Protein AF-A0A2T2RH77-F1 (afdb_monomer_lite)

Structure (mmCIF, N/CA/C/O backbone):
data_AF-A0A2T2RH77-F1
#
_entry.id   AF-A0A2T2RH77-F1
#
loop_
_atom_site.group_PDB
_atom_site.id
_atom_site.type_symbol
_atom_site.label_atom_id
_atom_site.label_alt_id
_atom_site.label_comp_id
_atom_site.label_asym_id
_atom_site.label_entity_id
_atom_site.label_seq_id
_atom_site.pdbx_PDB_ins_code
_atom_site.Cartn_x
_atom_site.Cartn_y
_atom_site.Cartn_z
_atom_site.occupancy
_atom_site.B_iso_or_equiv
_atom_site.auth_seq_id
_atom_site.auth_comp_id
_atom_site.auth_asym_id
_atom_site.auth_atom_id
_atom_site.pdbx_PDB_model_num
ATOM 1 N N . MET A 1 1 ? -16.051 -4.600 2.744 1.00 79.25 1 MET A N 1
ATOM 2 C CA . MET A 1 1 ? -14.656 -5.018 3.052 1.00 79.25 1 MET A CA 1
ATOM 3 C C . MET A 1 1 ? -14.296 -6.440 2.616 1.00 79.25 1 MET A C 1
ATOM 5 O O . MET A 1 1 ? -13.524 -6.543 1.681 1.00 79.25 1 MET A O 1
ATOM 9 N N . LEU A 1 2 ? -14.791 -7.537 3.219 1.00 85.06 2 LEU A N 1
ATOM 10 C CA . LEU A 1 2 ? -14.295 -8.888 2.857 1.00 85.06 2 LEU A CA 1
ATOM 11 C C . LEU A 1 2 ? -14.537 -9.254 1.380 1.00 85.06 2 LEU A C 1
ATOM 13 O O . LEU A 1 2 ? -13.613 -9.695 0.705 1.00 85.06 2 LEU A O 1
ATOM 17 N N . GLN A 1 3 ? -15.755 -9.040 0.875 1.00 90.50 3 GLN A N 1
ATOM 18 C CA . GLN A 1 3 ? -16.094 -9.303 -0.530 1.00 90.50 3 GLN A CA 1
ATOM 19 C C . GLN A 1 3 ? -15.260 -8.446 -1.490 1.00 90.50 3 GLN A C 1
ATOM 21 O O . GLN A 1 3 ? -14.728 -8.963 -2.465 1.00 90.50 3 GLN A O 1
ATOM 26 N N . GLU A 1 4 ? -15.089 -7.158 -1.180 1.00 92.44 4 GLU A N 1
ATOM 27 C CA . GLU A 1 4 ? -14.221 -6.261 -1.950 1.00 92.44 4 GLU A CA 1
ATOM 28 C C . GLU A 1 4 ? -12.760 -6.724 -1.934 1.00 92.44 4 GLU A C 1
ATOM 30 O O . GLU A 1 4 ? -12.128 -6.714 -2.983 1.00 92.44 4 GLU A O 1
ATOM 35 N N . ASN A 1 5 ? -12.233 -7.164 -0.782 1.00 93.69 5 ASN A N 1
ATOM 36 C CA . ASN A 1 5 ? -10.858 -7.662 -0.675 1.00 93.69 5 ASN A CA 1
ATOM 37 C C . ASN A 1 5 ? -10.683 -8.908 -1.544 1.00 93.69 5 ASN A C 1
ATOM 39 O O . ASN A 1 5 ? -9.705 -9.013 -2.273 1.00 93.69 5 ASN A O 1
ATOM 43 N N . LEU A 1 6 ? -11.632 -9.846 -1.490 1.00 94.62 6 LEU A N 1
ATOM 44 C CA . LEU 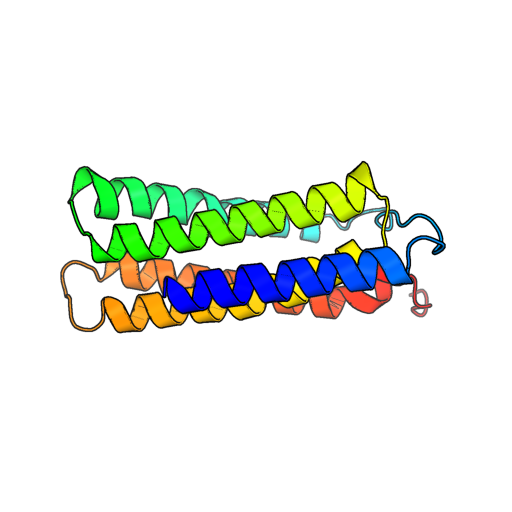A 1 6 ? -11.601 -11.058 -2.309 1.00 94.62 6 LEU A CA 1
ATOM 45 C C . LEU A 1 6 ? -11.663 -10.723 -3.798 1.00 94.62 6 LEU A C 1
ATOM 47 O O . LEU A 1 6 ? -10.855 -11.235 -4.569 1.00 94.62 6 LEU A O 1
ATOM 51 N N . LEU A 1 7 ? -12.576 -9.834 -4.193 1.00 96.31 7 LEU A N 1
ATOM 52 C CA . LEU A 1 7 ? -12.684 -9.376 -5.573 1.00 96.31 7 LEU A CA 1
ATOM 53 C C . LEU A 1 7 ? -11.378 -8.719 -6.034 1.00 96.31 7 LEU A C 1
ATOM 55 O O . LEU A 1 7 ? -10.855 -9.070 -7.088 1.00 96.31 7 LEU A O 1
ATOM 59 N N . PHE A 1 8 ? -10.815 -7.821 -5.224 1.00 97.00 8 PHE A N 1
ATOM 60 C CA . PHE A 1 8 ? -9.539 -7.178 -5.510 1.00 97.00 8 PHE A CA 1
ATOM 61 C C . PHE A 1 8 ? -8.403 -8.197 -5.648 1.00 97.00 8 PHE A C 1
ATOM 63 O O . PHE A 1 8 ? -7.630 -8.119 -6.599 1.00 97.00 8 PHE A O 1
ATOM 70 N N . ILE A 1 9 ? -8.305 -9.172 -4.743 1.00 95.19 9 ILE A N 1
ATOM 71 C CA . ILE A 1 9 ? -7.282 -10.224 -4.795 1.00 95.19 9 ILE A CA 1
ATOM 72 C C . ILE A 1 9 ? -7.425 -11.043 -6.078 1.00 95.19 9 ILE A C 1
ATOM 74 O O . ILE A 1 9 ? -6.431 -11.264 -6.764 1.00 95.19 9 ILE A O 1
ATOM 78 N N . ILE A 1 10 ? -8.640 -11.454 -6.442 1.00 96.75 10 ILE A N 1
ATOM 79 C CA . ILE A 1 10 ? -8.887 -12.227 -7.666 1.00 96.75 10 ILE A CA 1
ATOM 80 C C . ILE A 1 10 ? -8.477 -11.416 -8.898 1.00 96.75 10 ILE A C 1
ATOM 82 O O . ILE A 1 10 ? -7.728 -11.914 -9.737 1.00 96.75 10 ILE A O 1
ATOM 86 N N . LEU A 1 11 ? -8.922 -10.161 -8.990 1.00 97.25 11 LEU A N 1
ATOM 87 C CA . LEU A 1 11 ? -8.650 -9.297 -10.138 1.00 97.25 11 LEU A CA 1
ATOM 88 C C . LEU A 1 11 ? -7.166 -8.938 -10.253 1.00 97.25 11 LEU A C 1
ATOM 90 O O . LEU A 1 11 ? -6.596 -9.058 -11.334 1.00 97.25 11 LEU A O 1
ATOM 94 N N . SER A 1 12 ? -6.523 -8.542 -9.153 1.00 96.38 12 SER A N 1
ATOM 95 C CA . SER A 1 12 ? -5.090 -8.222 -9.137 1.00 96.38 12 SER A CA 1
ATOM 96 C C . SER A 1 12 ? -4.232 -9.447 -9.452 1.00 96.38 12 SER A C 1
ATOM 98 O O . SER A 1 12 ? -3.307 -9.348 -10.254 1.00 96.38 12 SER A O 1
ATOM 100 N N . THR A 1 13 ? -4.568 -10.620 -8.907 1.00 95.00 13 THR A N 1
ATOM 101 C CA . THR A 1 13 ? -3.862 -11.872 -9.217 1.00 95.00 13 THR A CA 1
ATOM 102 C C . THR A 1 13 ? -4.014 -12.243 -10.687 1.00 95.00 13 THR A C 1
ATOM 104 O O . THR A 1 13 ? -3.019 -12.539 -11.344 1.00 95.00 13 THR A O 1
ATOM 107 N N . ALA A 1 14 ? -5.234 -12.183 -11.230 1.00 96.38 14 ALA A N 1
ATOM 108 C CA . ALA A 1 14 ? -5.484 -12.462 -12.640 1.00 96.38 14 ALA A CA 1
ATOM 109 C C . ALA A 1 14 ? -4.730 -11.483 -13.550 1.00 96.38 14 ALA A C 1
ATOM 111 O O . ALA A 1 14 ? -4.073 -11.910 -14.496 1.00 96.38 14 ALA A O 1
ATOM 112 N N . PHE A 1 15 ? -4.759 -10.186 -13.237 1.00 96.69 15 PHE A N 1
ATOM 113 C CA . PHE A 1 15 ? -4.032 -9.166 -13.988 1.00 96.69 15 PHE A CA 1
ATOM 114 C C . PHE A 1 15 ? -2.520 -9.419 -13.980 1.00 96.69 15 PHE A C 1
ATOM 116 O O . PHE A 1 15 ? -1.894 -9.432 -15.041 1.00 96.69 15 PHE A O 1
ATOM 123 N N . LEU A 1 16 ? -1.926 -9.668 -12.808 1.00 95.38 16 LEU A N 1
ATOM 124 C CA . LEU A 1 16 ? -0.492 -9.946 -12.679 1.00 95.38 16 LEU A CA 1
ATOM 125 C C . LEU A 1 16 ? -0.095 -11.246 -13.384 1.00 95.38 16 LEU A C 1
ATOM 127 O O . LEU A 1 16 ? 0.965 -11.315 -14.000 1.00 95.38 16 LEU A O 1
ATOM 131 N N . PHE A 1 17 ? -0.953 -12.265 -13.341 1.00 94.44 17 PHE A N 1
ATOM 132 C CA . PHE A 1 17 ? -0.727 -13.521 -14.048 1.00 94.44 17 PHE A CA 1
ATOM 133 C C . PHE A 1 17 ? -0.762 -13.333 -15.569 1.00 94.44 17 PHE A C 1
ATOM 135 O O . PHE A 1 17 ? 0.153 -13.770 -16.263 1.00 94.44 17 PHE A O 1
ATOM 142 N N . ILE A 1 18 ? -1.782 -12.647 -16.095 1.00 96.12 18 ILE A N 1
ATOM 143 C CA . ILE A 1 18 ? -1.933 -12.391 -17.534 1.00 96.12 18 ILE A CA 1
ATOM 144 C C . ILE A 1 18 ? -0.777 -11.531 -18.054 1.00 96.12 18 ILE A C 1
ATOM 146 O O . ILE A 1 18 ? -0.176 -11.865 -19.073 1.00 96.12 18 ILE A O 1
ATOM 150 N N . THR A 1 19 ? -0.434 -10.449 -17.353 1.00 94.00 19 THR A N 1
ATOM 151 C CA . THR A 1 19 ? 0.680 -9.567 -17.742 1.00 94.00 19 THR A CA 1
ATOM 152 C C . THR A 1 19 ? 2.028 -10.273 -17.634 1.00 94.00 19 THR A C 1
ATOM 154 O O . THR A 1 19 ? 2.835 -10.185 -18.557 1.00 94.00 19 THR A O 1
ATOM 157 N N . GLY A 1 20 ? 2.247 -11.051 -16.571 1.00 92.44 20 GLY A N 1
ATOM 158 C CA . GLY A 1 20 ? 3.441 -11.882 -16.407 1.00 92.44 20 GLY A CA 1
ATOM 159 C C . GLY A 1 20 ? 3.590 -12.926 -17.507 1.00 92.44 20 GLY A C 1
ATOM 160 O O . GLY A 1 20 ? 4.689 -13.127 -18.013 1.00 92.44 20 GLY A O 1
ATOM 161 N N . TRP A 1 21 ? 2.489 -13.543 -17.936 1.00 93.06 21 TRP A N 1
ATOM 162 C CA . TRP A 1 21 ? 2.495 -14.465 -19.068 1.00 93.06 21 TRP A CA 1
ATOM 163 C C . TRP A 1 21 ? 2.788 -13.754 -20.392 1.00 93.06 21 TRP A C 1
ATOM 165 O O . TRP A 1 21 ? 3.600 -14.232 -21.180 1.00 93.06 21 TRP A O 1
ATOM 175 N N . TYR A 1 22 ? 2.147 -12.610 -20.640 1.00 94.69 22 TYR A N 1
ATOM 176 C CA . TYR A 1 22 ? 2.299 -11.861 -21.887 1.00 94.69 22 TYR A CA 1
ATOM 177 C C . TYR A 1 22 ? 3.711 -11.275 -22.055 1.00 94.69 22 TYR A C 1
ATOM 179 O O .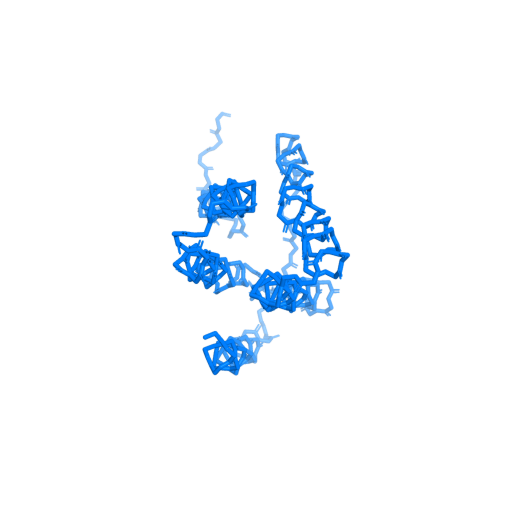 TYR A 1 22 ? 4.233 -11.235 -23.165 1.00 94.69 22 TYR A O 1
ATOM 187 N N . TRP A 1 23 ? 4.361 -10.879 -20.958 1.00 92.19 23 TRP A N 1
ATOM 188 C CA . TRP A 1 23 ? 5.738 -10.370 -20.951 1.00 92.19 23 TRP A CA 1
ATOM 189 C C . TRP A 1 23 ? 6.771 -11.388 -20.464 1.00 92.19 23 TRP A C 1
ATOM 191 O O . TRP A 1 23 ? 7.860 -10.999 -20.048 1.00 92.19 23 TRP A O 1
ATOM 201 N N . ARG A 1 24 ? 6.475 -12.689 -20.534 1.00 89.69 24 ARG A N 1
ATOM 202 C CA . ARG A 1 24 ? 7.413 -13.744 -20.107 1.00 89.69 24 ARG A CA 1
ATOM 203 C C . ARG A 1 24 ? 8.736 -13.740 -20.882 1.00 89.69 24 ARG A C 1
ATOM 205 O O . ARG A 1 24 ? 9.752 -14.159 -20.347 1.00 89.69 24 ARG A O 1
ATOM 212 N N . ASP A 1 25 ? 8.695 -13.263 -22.126 1.00 89.69 25 ASP A N 1
ATOM 213 C CA . ASP A 1 25 ? 9.841 -13.188 -23.039 1.00 89.69 25 ASP A CA 1
ATOM 214 C C . ASP A 1 25 ? 10.496 -11.788 -23.030 1.00 89.69 25 ASP A C 1
ATOM 216 O O . ASP A 1 25 ? 11.387 -11.498 -23.832 1.00 89.69 25 ASP A O 1
ATOM 220 N N . ALA A 1 26 ? 10.047 -10.885 -22.147 1.00 89.31 26 ALA A N 1
ATOM 221 C CA . ALA A 1 26 ? 10.675 -9.582 -21.964 1.00 89.31 26 ALA A CA 1
ATOM 222 C C . ALA A 1 26 ? 12.072 -9.730 -21.345 1.00 89.31 26 ALA A C 1
ATOM 224 O O . ALA A 1 26 ? 12.386 -10.716 -20.678 1.00 89.31 26 ALA A O 1
ATOM 225 N N . LYS A 1 27 ? 12.923 -8.720 -21.555 1.00 87.81 27 LYS A N 1
ATOM 226 C CA . LYS A 1 27 ? 14.250 -8.702 -20.932 1.00 87.81 27 LYS A CA 1
ATOM 227 C C . LYS A 1 27 ? 14.113 -8.738 -19.402 1.00 87.81 27 LYS A C 1
ATOM 229 O O . LYS A 1 27 ? 13.235 -8.041 -18.885 1.00 87.81 27 LYS A O 1
ATOM 234 N N . PRO A 1 28 ? 15.001 -9.468 -18.701 1.00 88.81 28 PRO A N 1
ATOM 235 C CA . PRO A 1 28 ? 15.054 -9.435 -17.251 1.00 88.81 28 PRO A CA 1
ATOM 236 C C . PRO A 1 28 ? 15.159 -8.001 -16.740 1.00 88.81 28 PRO A C 1
ATOM 238 O O . PRO A 1 28 ? 15.966 -7.202 -17.224 1.00 88.81 28 PRO A O 1
ATOM 241 N N . TYR A 1 29 ? 14.305 -7.680 -15.784 1.00 88.12 29 TYR A N 1
ATOM 242 C CA . TYR A 1 29 ? 14.213 -6.387 -15.146 1.00 88.12 29 TYR A CA 1
ATOM 243 C C . TYR A 1 29 ? 15.060 -6.369 -13.879 1.00 88.12 29 TYR A C 1
ATOM 245 O O . TYR A 1 29 ? 14.912 -7.220 -13.001 1.00 88.12 29 TYR A O 1
ATOM 253 N N . SER A 1 30 ? 15.905 -5.352 -13.756 1.00 86.81 30 SER A N 1
ATOM 254 C CA . SER A 1 30 ? 16.638 -5.046 -12.536 1.00 86.81 30 SER A CA 1
ATOM 255 C C . SER A 1 30 ? 16.360 -3.609 -12.117 1.00 86.81 30 SER A C 1
ATOM 257 O O . SER A 1 30 ? 16.078 -2.740 -12.940 1.00 86.81 30 SER A O 1
ATOM 259 N N . LEU A 1 31 ? 16.419 -3.356 -10.809 1.00 84.69 31 LEU A N 1
ATOM 260 C CA . LEU A 1 31 ? 16.243 -2.000 -10.308 1.00 84.69 31 LEU A CA 1
ATOM 261 C C . LEU A 1 31 ? 17.415 -1.120 -10.764 1.00 84.69 31 LEU A C 1
ATOM 263 O O . LEU A 1 31 ? 18.571 -1.520 -10.570 1.00 84.69 31 LEU A O 1
ATOM 267 N N . PRO A 1 32 ? 17.143 0.082 -11.294 1.00 81.56 32 PRO A N 1
ATOM 268 C CA . PRO A 1 32 ? 18.195 1.007 -11.673 1.00 81.56 32 PRO A CA 1
ATOM 269 C C . PRO A 1 32 ? 19.038 1.407 -10.452 1.00 81.56 32 PRO A C 1
ATOM 271 O O . PRO A 1 32 ? 18.522 1.692 -9.368 1.00 81.56 32 PRO A O 1
ATOM 274 N N . GLN A 1 33 ? 20.359 1.389 -10.628 1.00 81.00 33 GLN A N 1
ATOM 275 C CA . GLN A 1 33 ? 21.354 1.730 -9.609 1.00 81.00 33 GLN A CA 1
ATOM 276 C C . GLN A 1 33 ? 22.109 3.002 -10.025 1.00 81.00 33 GLN A C 1
ATOM 278 O O . GLN A 1 33 ? 22.367 3.169 -11.218 1.00 81.00 33 GLN A O 1
ATOM 283 N N . PRO A 1 34 ? 22.529 3.863 -9.077 1.00 80.69 34 PRO A N 1
ATOM 284 C CA . PRO A 1 34 ? 22.357 3.748 -7.628 1.00 80.69 34 PRO A CA 1
ATOM 285 C C . PRO A 1 34 ? 20.989 4.247 -7.143 1.00 80.69 34 PRO A C 1
ATOM 287 O O . PRO A 1 34 ? 20.435 5.214 -7.659 1.00 80.69 34 PRO A O 1
ATOM 290 N N . ILE A 1 35 ? 20.472 3.629 -6.080 1.00 77.56 35 ILE A N 1
ATOM 291 C CA . ILE A 1 35 ? 19.252 4.103 -5.413 1.00 77.56 35 ILE A CA 1
ATOM 292 C C . ILE A 1 35 ? 19.560 5.400 -4.636 1.00 77.56 35 ILE A C 1
ATOM 294 O O . ILE A 1 35 ? 20.445 5.375 -3.767 1.00 77.56 35 ILE A O 1
ATOM 298 N N . PRO A 1 36 ? 18.827 6.508 -4.870 1.00 81.38 36 PRO A N 1
ATOM 299 C CA . PRO A 1 36 ? 19.050 7.769 -4.168 1.00 81.38 36 PRO A CA 1
ATOM 300 C C . PRO A 1 36 ? 18.956 7.636 -2.640 1.00 81.38 36 PRO A C 1
ATOM 302 O O . PRO A 1 36 ? 18.109 6.920 -2.106 1.00 81.38 36 PRO A O 1
ATOM 305 N N . ASN A 1 37 ? 19.793 8.365 -1.895 1.00 84.56 37 ASN A N 1
ATOM 306 C CA . ASN A 1 37 ? 19.804 8.272 -0.427 1.00 84.56 37 ASN A CA 1
ATOM 307 C C . ASN A 1 37 ? 18.488 8.734 0.221 1.00 84.56 37 ASN A C 1
ATOM 309 O O . ASN A 1 37 ? 18.057 8.141 1.210 1.00 84.56 37 ASN A O 1
ATOM 313 N N . TRP A 1 38 ? 17.820 9.739 -0.355 1.00 85.50 38 TRP A N 1
ATOM 314 C CA . TRP A 1 38 ? 16.508 10.186 0.119 1.00 85.50 38 TRP A CA 1
ATOM 315 C C . TRP A 1 38 ? 15.448 9.079 -0.002 1.00 85.50 38 TRP A C 1
ATOM 317 O O . TRP A 1 38 ? 14.588 8.960 0.869 1.00 85.50 38 TRP A O 1
ATOM 327 N N . PHE A 1 39 ? 15.552 8.214 -1.020 1.00 84.44 39 PHE A N 1
ATOM 328 C CA . PHE A 1 39 ? 14.632 7.094 -1.219 1.00 84.44 39 PHE A CA 1
ATOM 329 C C . PHE A 1 39 ? 14.778 6.049 -0.111 1.00 84.44 39 PHE A C 1
ATOM 331 O O . PHE A 1 39 ? 13.784 5.524 0.378 1.00 84.44 39 PHE A O 1
ATOM 338 N N . LYS A 1 40 ? 16.006 5.792 0.358 1.00 84.94 40 LYS A N 1
ATOM 339 C CA . LYS A 1 40 ? 16.246 4.885 1.495 1.00 84.94 40 LYS A CA 1
ATOM 340 C C . LYS A 1 40 ? 15.571 5.392 2.770 1.00 84.94 40 LYS A C 1
ATOM 342 O O . LYS A 1 40 ? 14.931 4.608 3.466 1.00 84.94 40 LYS A O 1
ATOM 347 N N . ALA A 1 41 ? 15.696 6.688 3.062 1.00 89.38 41 ALA A N 1
ATOM 348 C CA . ALA A 1 41 ? 15.047 7.300 4.220 1.00 89.38 41 ALA A CA 1
ATOM 349 C C . ALA A 1 41 ? 13.517 7.210 4.110 1.00 89.38 41 ALA A C 1
ATOM 351 O O . ALA A 1 41 ? 12.862 6.749 5.043 1.00 89.38 41 ALA A O 1
ATOM 352 N N . TRP A 1 42 ? 12.963 7.555 2.944 1.00 92.19 42 TRP A N 1
ATOM 353 C CA . TRP A 1 42 ? 11.531 7.437 2.676 1.00 92.19 42 TRP A CA 1
ATOM 354 C C . TRP A 1 42 ? 11.019 5.999 2.826 1.00 92.19 42 TRP A C 1
ATOM 356 O O . TRP A 1 42 ? 10.012 5.762 3.491 1.00 92.19 42 TRP A O 1
ATOM 366 N N . PHE A 1 43 ? 11.739 5.023 2.274 1.00 89.25 43 PHE A N 1
ATOM 367 C CA . PHE A 1 43 ? 11.385 3.610 2.376 1.00 89.25 43 PHE A CA 1
ATOM 368 C C . PHE A 1 43 ? 11.292 3.153 3.838 1.00 89.25 43 PHE A C 1
ATOM 370 O O . PHE A 1 43 ? 10.337 2.480 4.220 1.00 89.25 43 PHE A O 1
ATOM 377 N N . VAL A 1 44 ? 12.238 3.564 4.688 1.00 93.06 44 VAL A N 1
ATOM 378 C CA . VAL A 1 44 ? 12.183 3.279 6.132 1.00 93.06 44 VAL A CA 1
ATOM 379 C C . VAL A 1 44 ? 10.945 3.915 6.771 1.00 93.06 44 VAL A C 1
ATOM 381 O O . VAL A 1 44 ? 10.248 3.248 7.538 1.00 93.06 44 VAL A O 1
ATOM 384 N N . THR A 1 45 ? 10.621 5.162 6.425 1.00 93.56 45 THR A N 1
ATOM 385 C CA . THR A 1 45 ? 9.412 5.844 6.908 1.00 93.56 45 THR A CA 1
ATOM 386 C C . THR A 1 45 ? 8.139 5.084 6.533 1.00 93.56 45 THR A C 1
ATOM 388 O O . THR A 1 45 ? 7.301 4.846 7.403 1.00 93.56 45 THR A O 1
ATOM 391 N N . VAL A 1 46 ? 8.005 4.633 5.282 1.00 93.88 46 VAL A N 1
ATOM 392 C CA . VAL A 1 46 ? 6.848 3.845 4.820 1.00 93.88 46 VAL A CA 1
ATOM 393 C C . VAL A 1 46 ? 6.761 2.504 5.544 1.00 93.88 46 VAL A C 1
ATOM 395 O O . VAL A 1 46 ? 5.673 2.087 5.927 1.00 93.88 46 VAL A O 1
ATOM 398 N N . GLN A 1 47 ? 7.885 1.844 5.819 1.00 92.94 47 GLN A N 1
ATOM 399 C CA . GLN A 1 47 ? 7.884 0.586 6.572 1.00 92.94 47 GLN A CA 1
ATOM 400 C C . GLN A 1 47 ? 7.429 0.786 8.024 1.00 92.94 47 GLN A C 1
ATOM 402 O O . GLN A 1 47 ? 6.678 -0.027 8.565 1.00 92.94 47 GLN A O 1
ATOM 407 N N . ILE A 1 48 ? 7.840 1.873 8.673 1.00 95.38 48 ILE A N 1
ATOM 408 C CA . ILE A 1 48 ? 7.409 2.163 10.044 1.00 95.38 48 ILE A CA 1
ATOM 409 C C . ILE A 1 48 ? 5.924 2.542 10.057 1.00 95.38 48 ILE A C 1
ATOM 411 O O . ILE A 1 48 ? 5.130 1.923 10.766 1.00 95.38 48 ILE A O 1
ATOM 415 N N . LEU A 1 49 ? 5.527 3.525 9.253 1.00 96.50 49 LEU A N 1
ATOM 416 C CA . LEU A 1 49 ? 4.178 4.088 9.306 1.00 96.50 49 LEU A CA 1
ATOM 417 C C . LEU A 1 49 ? 3.132 3.211 8.615 1.00 96.50 49 LEU A C 1
ATOM 419 O O . LEU A 1 49 ? 2.010 3.121 9.097 1.00 96.50 49 LEU A O 1
ATOM 423 N N . GLY A 1 50 ? 3.500 2.550 7.520 1.00 93.69 50 GLY A N 1
ATOM 424 C CA . GLY A 1 50 ? 2.624 1.706 6.708 1.00 93.69 50 GLY A CA 1
ATOM 425 C C . GLY A 1 50 ? 2.602 0.233 7.119 1.00 93.69 50 GLY A C 1
ATOM 426 O O . GLY A 1 50 ? 1.721 -0.502 6.676 1.00 93.69 50 GLY A O 1
ATOM 427 N N . LYS A 1 51 ? 3.523 -0.239 7.968 1.00 94.94 51 LYS A N 1
ATOM 428 C CA . LYS A 1 51 ? 3.521 -1.636 8.440 1.00 94.94 51 LYS A CA 1
ATOM 429 C C . LYS A 1 51 ? 3.565 -1.745 9.956 1.00 94.94 51 LYS A C 1
ATOM 431 O O . LYS A 1 51 ? 2.668 -2.352 10.535 1.00 94.94 51 LYS A O 1
ATOM 436 N N . LEU A 1 52 ? 4.585 -1.181 10.603 1.00 96.75 52 LEU A N 1
ATOM 437 C CA . LEU A 1 52 ? 4.761 -1.352 12.048 1.00 96.75 52 LEU A CA 1
ATOM 438 C C . LEU A 1 52 ? 3.618 -0.708 12.841 1.00 96.75 52 LEU A C 1
ATOM 440 O O . LEU A 1 52 ? 3.049 -1.347 13.723 1.00 96.75 52 LEU A O 1
ATOM 444 N N . LEU A 1 53 ? 3.245 0.523 12.493 1.00 96.44 53 LEU A N 1
ATOM 445 C CA . LEU A 1 53 ? 2.168 1.245 13.163 1.00 96.44 53 LEU A CA 1
ATOM 446 C C . LEU A 1 53 ? 0.810 0.507 13.051 1.00 96.44 53 LEU A C 1
ATOM 448 O O . LEU A 1 53 ? 0.226 0.234 14.097 1.00 96.44 53 LEU A O 1
ATOM 452 N N . PRO A 1 54 ? 0.347 0.066 11.861 1.00 97.12 54 PRO A N 1
ATOM 453 C CA . PRO A 1 54 ? -0.822 -0.810 11.712 1.00 97.12 54 PRO A CA 1
ATOM 454 C C . PRO A 1 54 ? -0.805 -2.081 12.567 1.00 97.12 54 PRO A C 1
ATOM 456 O O . PRO A 1 54 ? -1.835 -2.454 13.126 1.00 97.12 54 PRO A O 1
ATOM 459 N N . ILE A 1 55 ? 0.350 -2.745 12.695 1.00 98.00 55 ILE A N 1
ATOM 460 C CA . ILE A 1 55 ? 0.492 -3.942 13.539 1.00 98.00 55 ILE A CA 1
ATOM 461 C C . ILE A 1 55 ? 0.276 -3.585 15.011 1.00 98.00 55 ILE A C 1
ATOM 463 O O . ILE A 1 55 ? -0.479 -4.266 15.703 1.00 98.00 55 ILE A O 1
ATOM 467 N N . ILE A 1 56 ? 0.901 -2.506 15.487 1.00 97.62 56 ILE A N 1
ATOM 468 C CA . ILE A 1 56 ? 0.727 -2.032 16.865 1.00 97.62 56 ILE A CA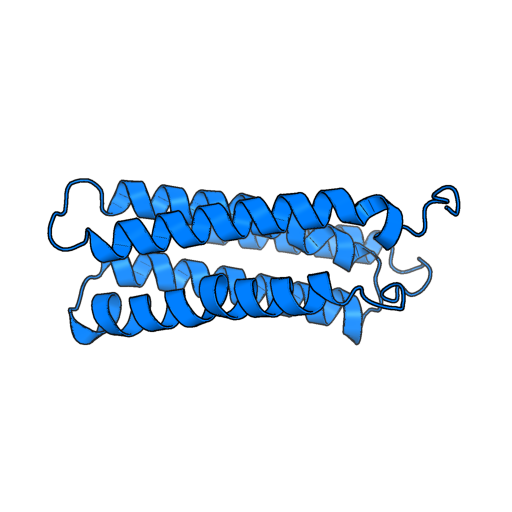 1
ATOM 469 C C . ILE A 1 56 ? -0.746 -1.699 17.120 1.00 97.62 56 ILE A C 1
ATOM 471 O O . ILE A 1 56 ? -1.305 -2.113 18.135 1.00 97.62 56 ILE A O 1
ATOM 475 N N . THR A 1 57 ? -1.403 -1.010 16.184 1.00 96.94 57 THR A N 1
ATOM 476 C CA . THR A 1 57 ? -2.821 -0.659 16.310 1.00 96.94 57 THR A CA 1
ATOM 477 C C . THR A 1 57 ? -3.719 -1.891 16.358 1.00 96.94 57 THR A C 1
ATOM 479 O O . THR A 1 57 ? -4.613 -1.962 17.201 1.00 96.94 57 THR A O 1
ATOM 482 N N . LEU A 1 58 ? -3.458 -2.885 15.504 1.00 97.62 58 LEU A N 1
ATOM 483 C CA . LEU A 1 58 ? -4.178 -4.156 15.497 1.00 97.62 58 LEU A CA 1
ATOM 484 C C . LEU A 1 58 ? -4.077 -4.869 16.851 1.00 97.62 58 LEU A C 1
ATOM 486 O O . LEU A 1 58 ? -5.088 -5.325 17.378 1.00 97.62 58 LEU A O 1
ATOM 490 N N . VAL A 1 59 ? -2.872 -4.959 17.418 1.00 97.75 59 VAL A N 1
ATOM 491 C CA . VAL A 1 59 ? -2.644 -5.674 18.681 1.00 97.75 59 VAL A CA 1
ATOM 492 C C . VAL A 1 59 ? -3.278 -4.934 19.856 1.00 97.75 59 VAL A C 1
ATOM 494 O O . VAL A 1 59 ? -4.006 -5.546 20.633 1.00 97.75 59 VAL A O 1
ATOM 497 N N . LEU A 1 60 ? -3.046 -3.626 19.983 1.00 97.06 60 LEU A N 1
ATOM 498 C CA . LEU A 1 60 ? -3.536 -2.857 21.129 1.00 97.06 60 LEU A CA 1
ATOM 499 C C . LEU A 1 60 ? -5.059 -2.668 21.087 1.00 97.06 60 LEU A C 1
ATOM 501 O O . LEU A 1 60 ? -5.754 -3.033 22.028 1.00 97.06 60 LEU A O 1
ATOM 505 N N . TRP A 1 61 ? -5.610 -2.148 19.989 1.00 97.12 61 TRP A N 1
ATOM 506 C CA . TRP A 1 61 ? -7.048 -1.867 19.917 1.00 97.12 61 TRP A CA 1
ATOM 507 C C . TRP A 1 61 ? -7.860 -3.079 19.467 1.00 97.12 61 TRP A C 1
ATOM 509 O O . TRP A 1 61 ? -8.927 -3.339 20.017 1.00 97.12 61 TRP A O 1
ATOM 519 N N . GLY A 1 62 ? -7.380 -3.820 18.469 1.00 95.56 62 GLY A N 1
ATOM 520 C CA . GLY A 1 62 ? -8.121 -4.950 17.908 1.00 95.56 62 GLY A CA 1
ATOM 521 C C . GLY A 1 62 ? -8.159 -6.165 18.834 1.00 95.56 62 GLY A C 1
ATOM 522 O O . GLY A 1 62 ? -9.221 -6.754 19.008 1.00 95.56 62 GLY A O 1
ATOM 523 N N . ILE A 1 63 ? -7.018 -6.530 19.430 1.00 95.88 63 ILE A N 1
ATOM 524 C CA . ILE A 1 63 ? -6.892 -7.737 20.263 1.00 95.88 63 ILE A CA 1
ATOM 525 C C . ILE A 1 63 ? -7.045 -7.399 21.749 1.00 95.88 63 ILE A C 1
ATOM 527 O O . ILE A 1 63 ? -7.944 -7.922 22.398 1.00 95.88 63 ILE A O 1
ATOM 531 N N . TRP A 1 64 ? -6.195 -6.523 22.295 1.00 96.19 64 TRP A N 1
ATOM 532 C CA . TRP A 1 64 ? -6.150 -6.276 23.742 1.00 96.19 64 TRP A CA 1
ATOM 533 C C . TRP A 1 64 ? -7.404 -5.564 24.261 1.00 96.19 64 TRP A C 1
ATOM 535 O O . TRP A 1 64 ? -7.959 -5.957 25.284 1.00 96.19 64 TRP A O 1
ATOM 545 N N . TRP A 1 65 ? -7.879 -4.542 23.546 1.00 95.44 65 TRP A N 1
ATOM 546 C CA . TRP A 1 65 ? -9.127 -3.837 23.871 1.00 95.44 65 TRP A CA 1
ATOM 547 C C . TRP A 1 65 ? -10.365 -4.394 23.155 1.00 95.44 65 TRP A C 1
ATOM 549 O O . TRP A 1 65 ? -11.458 -3.861 23.316 1.00 95.44 65 TRP A O 1
ATOM 559 N N . ASN A 1 66 ? -10.215 -5.500 22.417 1.00 94.25 66 ASN A N 1
ATOM 560 C CA . ASN A 1 66 ? -11.307 -6.265 21.808 1.00 94.25 66 ASN A CA 1
ATOM 561 C C . ASN A 1 66 ? -12.236 -5.451 20.876 1.00 94.25 66 ASN A C 1
ATOM 563 O O . ASN A 1 66 ? -13.435 -5.724 20.773 1.00 94.25 66 ASN A O 1
ATOM 567 N N . HIS A 1 67 ? -11.702 -4.450 20.164 1.00 95.25 67 HIS A N 1
ATOM 568 C CA . HIS A 1 67 ? -12.466 -3.715 19.155 1.00 95.25 67 HIS A CA 1
ATOM 569 C C . HIS A 1 67 ? -12.487 -4.479 17.824 1.00 95.25 67 HIS A C 1
ATOM 571 O O . HIS A 1 67 ? -11.598 -4.338 16.979 1.00 95.25 67 HIS A O 1
ATOM 577 N N . THR A 1 68 ? -13.552 -5.248 17.601 1.00 93.88 68 THR A N 1
ATOM 578 C CA . THR A 1 68 ? -13.738 -6.104 16.414 1.00 93.88 68 THR A CA 1
ATOM 579 C C . THR A 1 68 ? -13.645 -5.349 15.085 1.00 93.88 68 THR A C 1
ATOM 581 O O . THR A 1 68 ? -13.044 -5.858 14.141 1.00 93.88 68 THR A O 1
ATOM 584 N N . ASN A 1 69 ? -14.157 -4.116 15.007 1.00 94.75 69 ASN A N 1
ATOM 585 C CA . ASN A 1 69 ? -14.034 -3.284 13.804 1.00 94.75 69 ASN A CA 1
ATOM 586 C C . ASN A 1 69 ? -12.571 -2.940 13.499 1.00 94.75 69 ASN A C 1
ATOM 588 O O . ASN A 1 69 ? -12.133 -3.056 12.357 1.00 94.75 69 ASN A O 1
ATOM 592 N N . VAL A 1 70 ? -11.791 -2.570 14.521 1.00 96.44 70 VAL A N 1
ATOM 593 C CA . VAL A 1 70 ? -10.360 -2.263 14.367 1.00 96.44 70 VAL A CA 1
ATOM 594 C C . VAL A 1 70 ? -9.593 -3.512 13.942 1.00 96.44 70 VAL A C 1
ATOM 596 O O . VAL A 1 70 ? -8.765 -3.445 13.031 1.00 96.44 70 VAL A O 1
ATOM 599 N N . LEU A 1 71 ? -9.926 -4.662 14.539 1.00 96.12 71 LEU A N 1
ATOM 600 C CA . LEU A 1 71 ? -9.381 -5.957 14.148 1.00 96.12 71 LEU A CA 1
ATOM 601 C C . LEU A 1 71 ? -9.643 -6.243 12.662 1.00 96.12 71 LEU A C 1
ATOM 603 O O . LEU A 1 71 ? -8.709 -6.530 11.918 1.00 96.12 71 LEU A O 1
ATOM 607 N N . ALA A 1 72 ? -10.892 -6.109 12.211 1.00 95.19 72 ALA A N 1
ATOM 608 C CA . ALA A 1 72 ? -11.287 -6.382 10.832 1.00 95.19 72 ALA A CA 1
ATOM 609 C C . ALA A 1 72 ? -10.592 -5.457 9.818 1.00 95.19 72 ALA A C 1
ATOM 611 O O . ALA A 1 72 ? -10.146 -5.933 8.770 1.00 95.19 72 ALA A O 1
ATOM 612 N N . ILE A 1 73 ? -10.473 -4.162 10.132 1.00 96.38 73 ILE A N 1
ATOM 613 C CA . ILE A 1 73 ? -9.808 -3.164 9.282 1.00 96.38 73 ILE A CA 1
ATOM 614 C C . ILE A 1 73 ? -8.325 -3.511 9.124 1.00 96.38 73 ILE A C 1
ATOM 616 O O . ILE A 1 73 ? -7.857 -3.727 8.005 1.00 96.38 73 ILE A O 1
ATOM 620 N N . PHE A 1 74 ? -7.582 -3.611 10.230 1.00 97.31 74 PHE A N 1
ATOM 621 C CA . PHE A 1 74 ? -6.129 -3.771 10.156 1.00 97.31 74 PHE A CA 1
ATOM 622 C C . PHE A 1 74 ? -5.689 -5.187 9.779 1.00 97.31 74 PHE A C 1
ATOM 624 O O . PHE A 1 74 ? -4.678 -5.331 9.095 1.00 97.31 74 PHE A O 1
ATOM 631 N N . ALA A 1 75 ? -6.443 -6.232 10.132 1.00 96.25 75 ALA A N 1
ATOM 632 C CA . ALA A 1 75 ? -6.144 -7.585 9.662 1.00 96.25 75 ALA A CA 1
ATOM 633 C C . ALA A 1 75 ? -6.294 -7.677 8.138 1.00 96.25 75 ALA A C 1
ATOM 635 O O . ALA A 1 75 ? -5.385 -8.145 7.453 1.00 96.25 75 ALA A O 1
ATOM 636 N N . SER A 1 76 ? -7.400 -7.156 7.595 1.00 95.69 76 SER A N 1
ATOM 637 C CA . SER A 1 76 ? -7.625 -7.098 6.146 1.00 95.69 76 SER A CA 1
ATOM 638 C C . SER A 1 76 ? -6.541 -6.291 5.432 1.00 95.69 76 SER A C 1
ATOM 640 O O . SER A 1 76 ? -6.025 -6.708 4.395 1.00 95.69 76 SER A O 1
ATOM 642 N N . TYR A 1 77 ? -6.170 -5.151 6.011 1.00 96.75 77 TYR A N 1
ATOM 643 C CA . TYR A 1 77 ? -5.097 -4.300 5.517 1.00 96.75 77 TYR A CA 1
ATOM 644 C C . TYR A 1 77 ? -3.751 -5.026 5.453 1.00 96.75 77 TYR A C 1
ATOM 646 O O . TYR A 1 77 ? -3.076 -4.997 4.422 1.00 96.75 77 TYR A O 1
ATOM 654 N N . LEU A 1 78 ? -3.368 -5.730 6.523 1.00 96.75 78 LEU A N 1
ATOM 655 C CA . LEU A 1 78 ? -2.101 -6.459 6.580 1.00 96.75 78 LEU A CA 1
ATOM 656 C C . LEU A 1 78 ? -2.072 -7.658 5.632 1.00 96.75 78 LEU A C 1
ATOM 658 O O . LEU A 1 78 ? -1.016 -7.945 5.073 1.00 96.75 78 LEU A O 1
ATOM 662 N N . VAL A 1 79 ? -3.206 -8.326 5.403 1.00 96.31 79 VAL A N 1
ATOM 663 C CA . VAL A 1 79 ? -3.309 -9.394 4.397 1.00 96.31 79 VAL A CA 1
ATOM 664 C C . VAL A 1 79 ? -3.020 -8.842 3.002 1.00 96.31 79 VAL A C 1
ATOM 666 O O . VAL A 1 79 ? -2.164 -9.375 2.299 1.00 96.31 79 VAL A O 1
ATOM 669 N N . VAL A 1 80 ? -3.666 -7.740 2.613 1.00 96.75 80 VAL A N 1
ATOM 670 C CA . VAL A 1 80 ? -3.449 -7.112 1.299 1.00 96.75 80 VAL A CA 1
ATOM 671 C C . VAL A 1 80 ? -2.022 -6.567 1.168 1.00 96.75 80 VAL A C 1
ATOM 673 O O . VAL A 1 80 ? -1.405 -6.703 0.113 1.00 96.75 80 VAL A O 1
ATOM 676 N N . LEU A 1 81 ? -1.455 -5.993 2.234 1.00 96.62 81 LEU A N 1
ATOM 677 C CA . LEU A 1 81 ? -0.049 -5.576 2.268 1.00 96.62 81 LEU A CA 1
ATOM 678 C C . LEU A 1 81 ? 0.910 -6.763 2.116 1.00 96.62 81 LEU A C 1
ATOM 680 O O . LEU A 1 81 ? 1.870 -6.679 1.354 1.00 96.62 81 LEU A O 1
ATOM 684 N N . GLY A 1 82 ? 0.644 -7.877 2.796 1.00 96.44 82 GLY A N 1
ATOM 685 C CA . GLY A 1 82 ? 1.421 -9.105 2.656 1.00 96.44 82 GLY A CA 1
ATOM 686 C C . GLY A 1 82 ? 1.396 -9.634 1.224 1.00 96.44 82 GLY A C 1
ATOM 687 O O . GLY A 1 82 ? 2.445 -9.975 0.681 1.00 96.44 82 GLY A O 1
ATOM 688 N N . LEU A 1 83 ? 0.225 -9.628 0.584 1.00 96.62 83 LEU A N 1
ATOM 689 C CA . LEU A 1 83 ? 0.076 -10.022 -0.816 1.00 96.62 83 LEU A CA 1
ATOM 690 C C . LEU A 1 83 ? 0.831 -9.091 -1.770 1.00 96.62 83 LEU A C 1
ATOM 692 O O . LEU A 1 83 ? 1.497 -9.598 -2.669 1.00 96.62 83 LEU A O 1
ATOM 696 N N . GLN A 1 84 ? 0.815 -7.771 -1.540 1.00 96.56 84 GLN A N 1
ATOM 697 C CA . GLN A 1 84 ? 1.657 -6.841 -2.304 1.00 96.56 84 GLN A CA 1
ATOM 698 C C . GLN A 1 84 ? 3.135 -7.234 -2.191 1.00 96.56 84 GLN A C 1
ATOM 700 O O . GLN A 1 84 ? 3.796 -7.409 -3.208 1.00 96.56 84 GLN A O 1
ATOM 705 N N . ILE A 1 85 ? 3.643 -7.426 -0.969 1.00 95.12 85 ILE A N 1
ATOM 706 C CA . ILE A 1 85 ? 5.056 -7.766 -0.729 1.00 95.12 85 ILE A CA 1
ATOM 707 C C . ILE A 1 85 ? 5.429 -9.086 -1.418 1.00 95.12 85 ILE A C 1
ATOM 709 O O . ILE A 1 85 ? 6.512 -9.208 -1.992 1.00 95.12 85 ILE A O 1
ATOM 713 N N . VAL A 1 86 ? 4.541 -10.084 -1.381 1.00 96.69 86 VAL A N 1
ATOM 714 C CA . VAL A 1 86 ? 4.748 -11.357 -2.083 1.00 96.69 86 VAL A CA 1
ATOM 715 C C . VAL A 1 86 ? 4.774 -11.142 -3.595 1.00 96.69 86 VAL A C 1
ATOM 717 O O . VAL A 1 86 ? 5.696 -11.626 -4.247 1.00 96.69 86 VAL A O 1
ATOM 720 N N . ALA A 1 87 ? 3.824 -10.390 -4.151 1.00 96.06 87 ALA A N 1
ATOM 721 C CA . ALA A 1 87 ? 3.770 -10.091 -5.579 1.00 96.06 87 ALA A CA 1
ATOM 722 C C . ALA A 1 87 ? 5.020 -9.332 -6.052 1.00 96.06 87 ALA A C 1
ATOM 724 O O . ALA A 1 87 ? 5.612 -9.704 -7.065 1.00 96.06 87 ALA A O 1
ATOM 725 N N . GLU A 1 88 ? 5.476 -8.330 -5.300 1.00 94.69 88 GLU A N 1
ATOM 726 C CA . GLU A 1 88 ? 6.710 -7.587 -5.578 1.00 94.69 88 GLU A CA 1
ATOM 727 C C . GLU A 1 88 ? 7.945 -8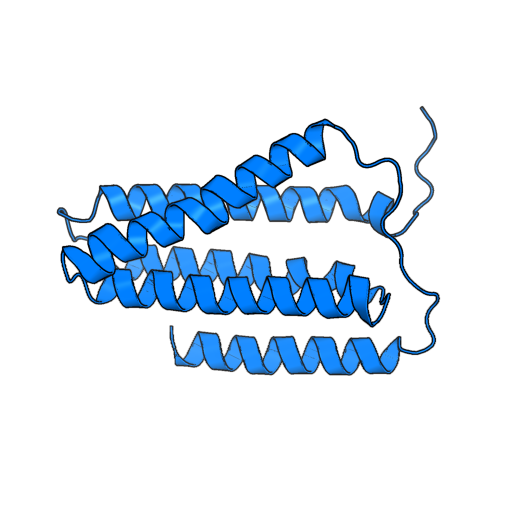.490 -5.500 1.00 94.69 88 GLU A C 1
ATOM 729 O O . GLU A 1 88 ? 8.794 -8.475 -6.387 1.00 94.69 88 GLU A O 1
ATOM 734 N N . SER A 1 89 ? 8.045 -9.317 -4.459 1.00 94.19 89 SER A N 1
ATOM 735 C CA . SER A 1 89 ? 9.178 -10.227 -4.278 1.00 94.19 89 SER A CA 1
ATOM 736 C C . SER A 1 89 ? 9.254 -11.265 -5.398 1.00 94.19 89 SER A C 1
ATOM 738 O O . SER A 1 89 ? 10.328 -11.497 -5.953 1.00 94.19 89 SER A O 1
ATOM 740 N N . LEU A 1 90 ? 8.121 -11.867 -5.770 1.00 93.88 90 LEU A N 1
ATOM 741 C CA . LEU A 1 90 ? 8.061 -12.846 -6.853 1.00 93.88 90 LEU A CA 1
ATOM 742 C C . LEU A 1 90 ? 8.390 -12.200 -8.199 1.00 93.88 90 LEU A C 1
ATOM 744 O O . LEU A 1 90 ? 9.266 -12.692 -8.907 1.00 93.88 90 LEU A O 1
ATOM 748 N N . SER A 1 91 ? 7.730 -11.092 -8.539 1.00 93.25 91 SER A N 1
ATOM 749 C CA . SER A 1 91 ? 7.955 -10.409 -9.816 1.00 93.25 91 SER A CA 1
ATOM 750 C C . SER A 1 91 ? 9.397 -9.926 -9.961 1.00 93.25 91 SER A C 1
ATOM 752 O O . SER A 1 91 ? 9.998 -10.199 -10.991 1.00 93.25 91 SER A O 1
ATOM 754 N N . LEU A 1 92 ? 9.992 -9.310 -8.935 1.00 91.69 92 LEU A N 1
ATOM 755 C CA . LEU A 1 92 ? 11.354 -8.778 -9.023 1.00 91.69 92 LEU A CA 1
ATOM 756 C C . LEU A 1 92 ? 12.439 -9.836 -8.829 1.00 91.69 92 LEU A C 1
ATOM 758 O O . LEU A 1 92 ? 13.359 -9.923 -9.628 1.00 91.69 92 LEU A O 1
ATOM 762 N N . ARG A 1 93 ? 12.382 -10.612 -7.741 1.00 90.31 93 ARG A N 1
ATOM 763 C CA . ARG A 1 93 ? 13.512 -11.463 -7.320 1.00 90.31 93 ARG A CA 1
ATOM 764 C C . ARG A 1 93 ? 13.465 -12.863 -7.904 1.00 90.31 93 ARG A C 1
ATOM 766 O O . ARG A 1 93 ? 14.497 -13.520 -7.971 1.00 90.31 93 ARG A O 1
ATOM 773 N N . ARG A 1 94 ? 12.268 -13.363 -8.225 1.00 89.75 94 ARG A N 1
ATOM 774 C CA . ARG A 1 94 ? 12.097 -14.730 -8.730 1.00 89.75 94 ARG A CA 1
ATOM 775 C C . ARG A 1 94 ? 11.952 -14.770 -10.243 1.00 89.75 94 ARG A C 1
ATOM 777 O O . ARG A 1 94 ? 12.518 -15.665 -10.859 1.00 89.75 94 ARG A O 1
ATOM 784 N N . PHE A 1 95 ? 11.174 -13.849 -10.801 1.00 90.12 95 PHE A N 1
ATOM 785 C CA . PHE A 1 95 ? 10.880 -13.811 -12.230 1.00 90.12 95 PHE A CA 1
ATOM 786 C C . PHE A 1 95 ? 11.626 -12.709 -12.980 1.00 90.12 95 PHE A C 1
ATOM 788 O O . PHE A 1 95 ? 11.564 -12.716 -14.203 1.00 90.12 95 PHE A O 1
ATOM 795 N N . GLU A 1 96 ? 12.291 -11.782 -12.275 1.00 90.69 96 GLU A N 1
ATOM 796 C CA . GLU A 1 96 ? 12.989 -10.632 -12.875 1.00 90.69 96 GLU A CA 1
ATOM 797 C C . GLU A 1 96 ? 12.113 -9.939 -13.933 1.00 90.69 96 GLU A C 1
ATOM 799 O O . GLU A 1 96 ? 12.533 -9.638 -15.043 1.00 90.69 96 GLU A O 1
ATOM 804 N N . SER A 1 97 ? 10.833 -9.752 -13.617 1.00 90.94 97 SER A N 1
ATOM 805 C CA . SER A 1 97 ? 9.815 -9.304 -14.558 1.00 90.94 97 SER A CA 1
ATOM 806 C C . SER A 1 97 ? 9.507 -7.825 -14.374 1.00 90.94 97 SER A C 1
ATOM 808 O O . SER A 1 97 ? 9.279 -7.356 -13.257 1.00 90.94 97 SER A O 1
ATOM 810 N N . VAL A 1 98 ? 9.381 -7.104 -15.492 1.00 89.50 98 VAL A N 1
ATOM 811 C CA . VAL A 1 98 ? 8.946 -5.696 -15.521 1.00 89.50 98 VAL A CA 1
ATOM 812 C C . VAL A 1 98 ? 7.543 -5.491 -14.932 1.00 89.50 98 VAL A C 1
ATOM 814 O O . VAL A 1 98 ? 7.203 -4.386 -14.514 1.00 89.50 98 VAL A O 1
ATOM 817 N N . VAL A 1 99 ? 6.744 -6.562 -14.813 1.00 92.62 99 VAL A N 1
ATOM 818 C CA . VAL A 1 99 ? 5.453 -6.556 -14.099 1.00 92.62 99 VAL A CA 1
ATOM 819 C C . VAL A 1 99 ? 5.592 -6.020 -12.677 1.00 92.62 99 VAL A C 1
ATOM 821 O O . VAL A 1 99 ? 4.642 -5.434 -12.165 1.00 92.62 99 VAL A O 1
ATOM 824 N N . TRP A 1 100 ? 6.770 -6.158 -12.057 1.00 93.88 100 TRP A N 1
ATOM 825 C CA . TRP A 1 100 ? 7.065 -5.577 -10.751 1.00 93.88 100 TRP A CA 1
ATOM 826 C C . TRP A 1 100 ? 6.669 -4.099 -10.661 1.00 93.88 100 TRP A C 1
ATOM 828 O O . TRP A 1 100 ? 6.036 -3.703 -9.686 1.00 93.88 100 TRP A O 1
ATOM 838 N N . VAL A 1 101 ? 6.946 -3.315 -11.712 1.00 92.06 101 VAL A N 1
ATOM 839 C CA . VAL A 1 101 ? 6.610 -1.886 -11.761 1.00 92.06 101 VAL A CA 1
ATOM 840 C C . VAL A 1 101 ? 5.105 -1.681 -11.593 1.00 92.06 101 VAL A C 1
ATOM 842 O O . VAL A 1 101 ? 4.702 -0.721 -10.962 1.00 92.06 101 VAL A O 1
ATOM 845 N N . MET A 1 102 ? 4.260 -2.593 -12.082 1.00 93.19 102 MET A N 1
ATOM 846 C CA . MET A 1 102 ? 2.795 -2.467 -12.045 1.00 93.19 102 MET A CA 1
ATOM 847 C C . MET A 1 102 ? 2.171 -2.780 -10.686 1.00 93.19 102 MET A C 1
ATOM 849 O O . MET A 1 102 ? 1.064 -2.326 -10.399 1.00 93.19 102 MET A O 1
ATOM 853 N N . VAL A 1 103 ? 2.858 -3.553 -9.845 1.00 95.31 103 VAL A N 1
ATOM 854 C CA . VAL A 1 103 ? 2.331 -4.020 -8.558 1.00 95.31 103 VAL A CA 1
ATOM 855 C C . VAL A 1 103 ? 1.883 -2.863 -7.646 1.00 95.31 103 VAL A C 1
ATOM 857 O O . VAL A 1 103 ? 0.716 -2.876 -7.237 1.00 95.31 103 VAL A O 1
ATOM 860 N N . PRO A 1 104 ? 2.707 -1.836 -7.349 1.00 93.88 104 PRO A N 1
ATOM 861 C CA . PRO A 1 104 ? 2.271 -0.718 -6.509 1.00 93.88 104 PRO A CA 1
ATOM 862 C C . PRO A 1 104 ? 1.054 0.019 -7.087 1.00 93.88 104 PRO A C 1
ATOM 864 O O . PRO A 1 104 ? 0.170 0.421 -6.328 1.00 93.88 104 PRO A O 1
ATOM 867 N N . TYR A 1 105 ? 0.930 0.110 -8.416 1.00 94.06 105 TYR A N 1
ATOM 868 C CA . TYR A 1 105 ? -0.194 0.794 -9.066 1.00 94.06 105 TYR A CA 1
ATOM 869 C C . TYR A 1 105 ? -1.533 0.073 -8.936 1.00 94.06 105 TYR A C 1
ATOM 871 O O . TYR A 1 105 ? -2.582 0.699 -9.059 1.00 94.06 105 TYR A O 1
ATOM 879 N N . LEU A 1 106 ? -1.516 -1.226 -8.649 1.00 95.56 106 LEU A N 1
ATOM 880 C CA . LEU A 1 106 ? -2.726 -1.985 -8.348 1.00 95.56 106 LEU A CA 1
ATOM 881 C C . LEU A 1 106 ? -3.046 -1.930 -6.855 1.00 95.56 106 LEU A C 1
ATOM 883 O O . LEU A 1 106 ? -4.181 -1.663 -6.461 1.00 95.56 106 LEU A O 1
ATOM 887 N N . TYR A 1 107 ? -2.046 -2.195 -6.014 1.00 97.19 107 TYR A N 1
ATOM 888 C CA . TYR A 1 107 ? -2.261 -2.418 -4.586 1.00 97.19 107 TYR A CA 1
ATOM 889 C C . TYR A 1 107 ? -2.402 -1.132 -3.779 1.00 97.19 107 TYR A C 1
ATOM 891 O O . TYR A 1 107 ? -3.201 -1.100 -2.843 1.00 97.19 107 TYR A O 1
ATOM 899 N N . ILE A 1 108 ? -1.666 -0.071 -4.111 1.00 96.75 108 ILE A N 1
ATOM 900 C CA . ILE A 1 108 ? -1.680 1.154 -3.306 1.00 96.75 108 ILE A CA 1
ATOM 901 C C . ILE A 1 108 ? -3.015 1.904 -3.425 1.00 96.75 108 ILE A C 1
ATOM 903 O O . ILE A 1 108 ? -3.570 2.236 -2.374 1.00 96.75 108 ILE A O 1
ATOM 907 N N . PRO A 1 109 ? -3.605 2.120 -4.622 1.00 97.00 109 PRO A N 1
ATOM 908 C CA . PRO A 1 109 ? -4.921 2.755 -4.719 1.00 97.00 109 PRO A CA 1
ATOM 909 C C . PRO A 1 109 ? -5.999 1.989 -3.948 1.00 97.00 109 PRO A C 1
ATOM 911 O O . PRO A 1 109 ? -6.780 2.584 -3.203 1.00 97.00 109 PRO A O 1
ATOM 914 N N . TYR A 1 110 ? -5.993 0.657 -4.053 1.00 97.44 110 TYR A N 1
ATOM 915 C CA . TYR A 1 110 ? -6.924 -0.178 -3.302 1.00 97.44 110 TYR A CA 1
ATOM 916 C C . TYR A 1 110 ? -6.693 -0.099 -1.787 1.00 97.44 110 TYR A C 1
ATOM 918 O O . TYR A 1 110 ? -7.645 -0.030 -1.013 1.00 97.44 110 TYR A O 1
ATOM 926 N N . ARG A 1 111 ? -5.437 -0.041 -1.338 1.00 95.81 111 ARG A N 1
ATOM 927 C CA . ARG A 1 111 ? -5.102 0.135 0.080 1.00 95.81 111 ARG A CA 1
ATOM 928 C C . ARG A 1 111 ? -5.585 1.477 0.625 1.00 95.81 111 ARG A C 1
ATOM 930 O O . ARG A 1 111 ? -6.117 1.522 1.731 1.00 95.81 111 ARG A O 1
ATOM 937 N N . ILE A 1 112 ? -5.426 2.558 -0.137 1.00 97.50 112 ILE A N 1
ATOM 938 C CA . ILE A 1 112 ? -5.947 3.882 0.233 1.00 97.50 112 ILE A CA 1
ATOM 939 C C . ILE A 1 112 ? -7.469 3.808 0.400 1.00 97.50 112 ILE A C 1
ATOM 941 O O . ILE A 1 112 ? -7.995 4.257 1.418 1.00 97.50 112 ILE A O 1
ATOM 945 N N . TRP A 1 113 ? -8.166 3.170 -0.546 1.00 97.50 113 TRP A N 1
ATOM 946 C CA . TRP A 1 113 ? -9.604 2.919 -0.444 1.00 97.50 113 TRP A CA 1
ATOM 947 C C . TRP A 1 113 ? -9.973 2.112 0.807 1.00 97.50 113 TRP A C 1
ATOM 949 O O . TRP A 1 113 ? -10.876 2.494 1.546 1.00 97.50 113 TRP A O 1
ATOM 959 N N . GLN A 1 114 ? -9.251 1.030 1.092 1.00 96.50 114 GLN A N 1
ATOM 960 C CA . GLN A 1 114 ? -9.491 0.172 2.251 1.00 96.50 114 GLN A CA 1
ATOM 961 C C . GLN A 1 114 ? -9.340 0.929 3.580 1.00 96.50 114 GLN A C 1
ATOM 963 O O . GLN A 1 114 ? -10.152 0.761 4.489 1.00 96.50 114 GLN A O 1
ATOM 968 N N . LEU A 1 115 ? -8.330 1.796 3.692 1.00 97.56 115 LEU A N 1
ATOM 969 C CA . LEU A 1 115 ? -8.133 2.650 4.865 1.00 97.56 115 LEU A CA 1
ATOM 970 C C . LEU A 1 115 ? -9.239 3.703 5.002 1.00 97.56 115 LEU A C 1
ATOM 972 O O . LEU A 1 115 ? -9.702 3.958 6.113 1.00 97.56 115 LEU A O 1
ATOM 976 N N . TYR A 1 116 ? -9.690 4.280 3.886 1.00 97.62 116 TYR A N 1
ATOM 977 C CA . TYR A 1 116 ? -10.820 5.209 3.863 1.00 97.62 116 TYR A CA 1
ATOM 978 C C . TYR A 1 116 ? -12.128 4.533 4.299 1.00 97.62 116 TYR A C 1
ATOM 980 O O . TYR A 1 116 ? -12.847 5.066 5.140 1.00 97.62 116 TYR A O 1
ATOM 988 N N . GLN A 1 117 ? -12.398 3.315 3.825 1.00 97.12 117 GLN A N 1
ATOM 989 C CA . GLN A 1 117 ? -13.510 2.500 4.325 1.00 97.12 117 GLN A CA 1
ATOM 990 C C . GLN A 1 117 ? -13.377 2.228 5.828 1.00 97.12 117 GLN A C 1
ATOM 992 O O . GLN A 1 117 ? -14.357 2.299 6.567 1.00 97.12 117 GLN A O 1
ATOM 997 N N . GLY A 1 118 ? -12.152 1.993 6.305 1.00 96.44 118 GLY A N 1
ATOM 998 C CA . GLY A 1 118 ? -11.861 1.889 7.730 1.00 96.44 118 GLY A CA 1
ATOM 999 C C . GLY A 1 118 ? -12.259 3.136 8.524 1.00 96.44 118 GLY A C 1
ATOM 1000 O O . GLY A 1 118 ? -12.817 2.993 9.608 1.00 96.44 118 GLY A O 1
ATOM 1001 N N . LEU A 1 119 ? -12.029 4.342 7.987 1.00 97.06 119 LEU A N 1
ATOM 1002 C CA . LEU A 1 119 ? -12.438 5.599 8.62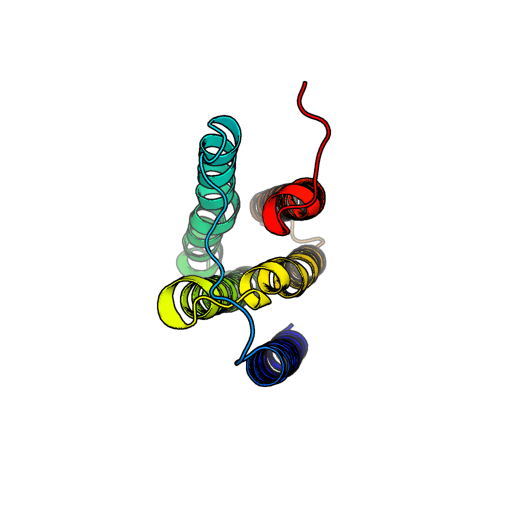7 1.00 97.06 119 LEU A CA 1
ATOM 1003 C C . LEU A 1 119 ? -13.957 5.704 8.769 1.00 97.06 119 LEU A C 1
ATOM 1005 O O . LEU A 1 119 ? -14.424 6.069 9.845 1.00 97.06 119 LEU A O 1
ATOM 1009 N N . ILE A 1 120 ? -14.706 5.351 7.719 1.00 96.12 120 ILE A N 1
ATOM 1010 C CA . ILE A 1 120 ? -16.178 5.359 7.729 1.00 96.12 120 ILE A CA 1
ATOM 1011 C C . ILE A 1 120 ? -16.710 4.374 8.779 1.00 96.12 120 ILE A C 1
ATOM 1013 O O . ILE A 1 120 ? -17.608 4.697 9.549 1.00 96.12 120 ILE A O 1
ATOM 1017 N N . LEU A 1 121 ? -16.130 3.174 8.863 1.00 94.75 121 LEU A N 1
ATOM 1018 C CA . LEU A 1 121 ? -16.599 2.121 9.775 1.00 94.75 121 LEU A CA 1
ATOM 1019 C C . LEU A 1 121 ? -16.452 2.455 11.263 1.00 94.75 121 LEU A C 1
ATOM 1021 O O . LEU A 1 121 ? -17.162 1.880 12.089 1.00 94.75 121 LEU A O 1
ATOM 1025 N N . ILE A 1 122 ? -15.514 3.331 11.618 1.00 95.31 122 ILE A N 1
ATOM 1026 C CA . ILE A 1 122 ? -15.295 3.772 13.003 1.00 95.31 122 ILE A CA 1
ATOM 1027 C C . ILE A 1 122 ? -15.706 5.234 13.216 1.00 95.31 122 ILE A C 1
ATOM 1029 O O . ILE A 1 122 ? -15.373 5.839 14.243 1.00 95.31 122 ILE A O 1
ATOM 1033 N N . GLU A 1 123 ? -16.411 5.818 12.245 1.00 92.31 123 GLU A N 1
ATOM 1034 C CA . GLU A 1 123 ? -16.940 7.168 12.341 1.00 92.31 123 GLU A CA 1
ATOM 1035 C C . GLU A 1 123 ? -17.918 7.268 13.518 1.00 92.31 123 GLU A C 1
ATOM 1037 O O . GLU A 1 123 ? -18.688 6.356 13.810 1.00 92.31 123 GLU A O 1
ATOM 1042 N N . GLY A 1 124 ? -17.839 8.372 14.261 1.00 87.12 124 GLY A N 1
ATOM 1043 C CA . GLY A 1 124 ? -18.713 8.601 15.411 1.00 87.12 124 GLY A CA 1
ATOM 1044 C C . GLY A 1 124 ? -18.361 7.829 16.690 1.00 87.12 124 GLY A C 1
ATOM 1045 O O . GLY A 1 124 ? -19.008 8.083 17.697 1.00 87.12 124 GLY A O 1
ATOM 1046 N N . VAL A 1 125 ? -17.328 6.971 16.714 1.00 91.62 125 VAL A N 1
ATOM 1047 C CA . VAL A 1 125 ? -16.877 6.268 17.938 1.00 91.62 125 VAL A CA 1
ATOM 1048 C C . VAL A 1 125 ? -15.786 7.082 18.658 1.00 91.62 125 VAL A C 1
ATOM 1050 O O . VAL A 1 125 ? -14.634 7.091 18.199 1.00 91.62 125 VAL A O 1
ATOM 1053 N N . PRO A 1 126 ? -16.080 7.797 19.766 1.00 89.25 126 PRO A N 1
ATOM 1054 C CA . PRO A 1 126 ? -15.132 8.739 20.378 1.00 89.25 126 PRO A CA 1
ATOM 1055 C C . PRO A 1 126 ? -13.874 8.057 20.931 1.00 89.25 126 PRO A C 1
ATOM 1057 O O . PRO A 1 126 ? -12.772 8.582 20.806 1.00 89.25 126 PRO A O 1
ATOM 1060 N N . GLU A 1 127 ? -14.018 6.842 21.455 1.00 91.56 127 GLU A N 1
ATOM 1061 C CA . GLU A 1 127 ? -12.928 6.033 22.020 1.00 91.56 127 GLU A CA 1
ATOM 1062 C C . GLU A 1 127 ? -11.854 5.661 20.979 1.00 91.56 127 GLU A C 1
ATOM 1064 O O . GLU A 1 127 ? -10.700 5.407 21.317 1.00 91.56 127 GLU A O 1
ATOM 1069 N N . LEU A 1 128 ? -12.204 5.695 19.688 1.00 95.00 128 LEU A N 1
ATOM 1070 C CA . LEU A 1 128 ? -11.324 5.336 18.575 1.00 95.00 128 LEU A CA 1
ATOM 1071 C C . LEU A 1 128 ? -10.704 6.555 17.871 1.00 95.00 128 LEU A C 1
ATOM 1073 O O . LEU A 1 128 ? -10.247 6.446 16.732 1.00 95.00 128 LEU A O 1
ATOM 1077 N N . MET A 1 129 ? -10.655 7.727 18.517 1.00 94.94 129 MET A N 1
ATOM 1078 C CA . MET A 1 129 ? -9.992 8.920 17.957 1.00 94.94 129 MET A CA 1
ATOM 1079 C C . MET A 1 129 ? -8.528 8.661 17.575 1.00 94.94 129 MET A C 1
ATOM 1081 O O . MET A 1 129 ? -8.104 9.046 16.486 1.00 94.94 129 MET A O 1
ATOM 1085 N N . ALA A 1 130 ? -7.772 7.961 18.426 1.00 95.50 130 ALA A N 1
ATOM 1086 C CA . ALA A 1 130 ? -6.383 7.605 18.133 1.00 95.50 130 ALA A CA 1
ATOM 1087 C C . ALA A 1 130 ? -6.274 6.705 16.890 1.00 95.50 130 ALA A C 1
ATOM 1089 O O . ALA A 1 130 ? -5.431 6.935 16.025 1.00 95.50 130 ALA A O 1
ATOM 1090 N N . VAL A 1 131 ? -7.175 5.727 16.751 1.00 97.06 131 VAL A N 1
ATOM 1091 C CA . VAL A 1 131 ? -7.220 4.839 15.582 1.00 97.06 131 VAL A CA 1
ATOM 1092 C C . VAL A 1 131 ? -7.552 5.616 14.307 1.00 97.06 131 VAL A C 1
ATOM 1094 O O . VAL A 1 131 ? -6.909 5.406 13.281 1.00 97.06 131 VAL A O 1
ATOM 1097 N N . ARG A 1 132 ? -8.491 6.570 14.370 1.00 96.88 132 ARG A N 1
ATOM 1098 C CA . ARG A 1 132 ? -8.800 7.464 13.241 1.00 96.88 132 ARG A CA 1
ATOM 1099 C C . ARG A 1 132 ? -7.592 8.290 12.810 1.00 96.88 132 ARG A C 1
ATOM 1101 O O . ARG A 1 132 ? -7.324 8.381 11.615 1.00 96.88 132 ARG A O 1
ATOM 1108 N N . ALA A 1 133 ? -6.834 8.844 13.755 1.00 97.06 133 ALA A N 1
ATOM 1109 C CA . ALA A 1 133 ? -5.602 9.565 13.437 1.00 97.06 133 ALA A CA 1
ATOM 1110 C C . ALA A 1 133 ? -4.577 8.655 12.736 1.00 97.06 133 ALA A C 1
ATOM 1112 O O . ALA A 1 133 ? -3.978 9.050 11.738 1.00 97.06 133 ALA A O 1
ATOM 1113 N N . ILE A 1 134 ? -4.425 7.411 13.198 1.00 97.56 134 ILE A N 1
ATOM 1114 C CA . ILE A 1 134 ? -3.521 6.426 12.587 1.00 97.56 134 ILE A CA 1
ATOM 1115 C C . ILE A 1 134 ? -3.957 6.056 11.164 1.00 97.56 134 ILE A C 1
ATOM 1117 O O . ILE A 1 134 ? -3.105 5.952 10.278 1.00 97.56 134 ILE A O 1
ATOM 1121 N N . LEU A 1 135 ? -5.259 5.884 10.920 1.00 97.75 135 LEU A N 1
ATOM 1122 C CA . LEU A 1 135 ? -5.788 5.639 9.576 1.00 97.75 135 LEU A CA 1
ATOM 1123 C C . LEU A 1 135 ? -5.489 6.811 8.635 1.00 97.75 135 LEU A C 1
ATOM 1125 O O . LEU A 1 135 ? -5.003 6.580 7.530 1.00 97.75 135 LEU A O 1
ATOM 1129 N N . TRP A 1 136 ? -5.683 8.056 9.082 1.00 98.00 136 TRP A N 1
ATOM 1130 C CA . TRP A 1 136 ? -5.317 9.242 8.301 1.00 98.00 136 TRP A CA 1
ATOM 1131 C C . TRP A 1 136 ? -3.824 9.307 7.986 1.00 98.00 136 TRP A C 1
ATOM 1133 O O . TRP A 1 136 ? -3.457 9.531 6.834 1.00 98.00 136 TRP A O 1
ATOM 1143 N N . ILE A 1 137 ? -2.961 9.055 8.976 1.00 97.75 137 ILE A N 1
ATOM 1144 C CA . ILE A 1 137 ? -1.506 8.987 8.771 1.00 97.75 137 ILE A CA 1
AT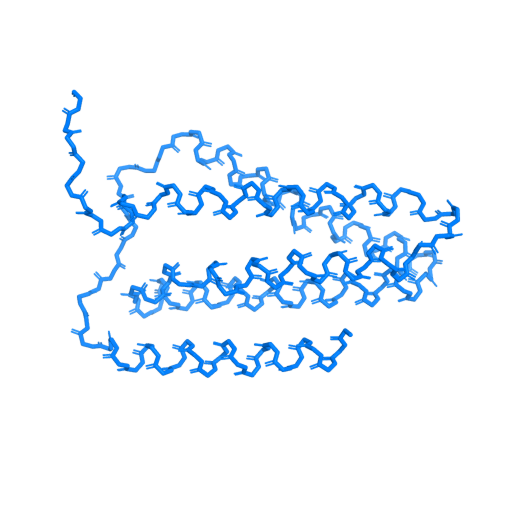OM 1145 C C . ILE A 1 137 ? -1.173 7.943 7.702 1.00 97.75 137 ILE A C 1
ATOM 1147 O O . ILE A 1 137 ? -0.416 8.232 6.780 1.00 97.75 137 ILE A O 1
ATOM 1151 N N . ASN A 1 138 ? -1.767 6.750 7.783 1.00 97.62 138 ASN A N 1
ATOM 1152 C CA . ASN A 1 138 ? -1.544 5.699 6.794 1.00 97.62 138 ASN A CA 1
ATOM 1153 C C . ASN A 1 138 ? -2.009 6.125 5.396 1.00 97.62 138 ASN A C 1
ATOM 1155 O O . ASN A 1 138 ? -1.265 5.943 4.438 1.00 97.62 138 ASN A O 1
ATOM 1159 N N . ILE A 1 139 ? -3.194 6.730 5.267 1.00 98.19 139 ILE A N 1
ATOM 1160 C CA . ILE A 1 139 ? -3.700 7.237 3.981 1.00 98.19 139 ILE A CA 1
ATOM 1161 C C . ILE A 1 139 ? -2.712 8.231 3.369 1.00 98.19 139 ILE A C 1
ATOM 1163 O O . ILE A 1 139 ? -2.338 8.081 2.208 1.00 98.19 139 ILE A O 1
ATOM 1167 N N . ILE A 1 140 ? -2.241 9.204 4.152 1.00 98.00 140 ILE A N 1
ATOM 1168 C CA . ILE A 1 140 ? -1.288 10.222 3.693 1.00 98.00 140 ILE A CA 1
ATOM 1169 C C . ILE A 1 140 ? 0.026 9.575 3.248 1.00 98.00 140 ILE A C 1
ATOM 1171 O O . ILE A 1 140 ? 0.542 9.903 2.181 1.00 98.00 140 ILE A O 1
ATOM 1175 N N . VAL A 1 141 ? 0.549 8.628 4.029 1.00 97.19 141 VAL A N 1
ATOM 1176 C CA . VAL A 1 141 ? 1.785 7.904 3.702 1.00 97.19 141 VAL A CA 1
ATOM 1177 C C . VAL A 1 141 ? 1.640 7.129 2.396 1.00 97.19 141 VAL A C 1
ATOM 1179 O O . VAL A 1 141 ? 2.535 7.194 1.557 1.00 97.19 141 VAL A O 1
ATOM 1182 N N . TRP A 1 142 ? 0.519 6.440 2.179 1.00 97.62 142 TRP A N 1
ATOM 1183 C CA . TRP A 1 142 ? 0.294 5.687 0.944 1.00 97.62 142 TRP A CA 1
ATOM 1184 C C . TRP A 1 142 ? 0.042 6.574 -0.267 1.00 97.62 142 TRP A C 1
ATOM 1186 O O . TRP A 1 142 ? 0.527 6.243 -1.345 1.00 97.62 142 TRP A O 1
ATOM 1196 N N . ILE A 1 143 ? -0.637 7.711 -0.104 1.00 97.62 143 ILE A N 1
ATOM 1197 C CA . ILE A 1 143 ? -0.758 8.714 -1.171 1.00 97.62 143 ILE A CA 1
ATOM 1198 C C . ILE A 1 143 ? 0.627 9.254 -1.541 1.00 97.62 143 ILE A C 1
ATOM 1200 O O . ILE A 1 143 ? 0.968 9.304 -2.721 1.00 97.62 143 ILE A O 1
ATOM 1204 N N . GLY A 1 144 ? 1.446 9.606 -0.545 1.00 95.69 144 GLY A N 1
ATOM 1205 C CA . GLY A 1 144 ? 2.824 10.041 -0.764 1.00 95.69 144 GLY A CA 1
ATOM 1206 C C . GLY A 1 144 ? 3.663 8.971 -1.462 1.00 95.69 144 GLY A C 1
ATOM 1207 O O . GLY A 1 144 ? 4.382 9.277 -2.409 1.00 95.69 144 GLY A O 1
ATOM 1208 N N . ASN A 1 145 ? 3.523 7.705 -1.053 1.00 95.44 145 ASN A N 1
ATOM 1209 C CA . ASN A 1 145 ? 4.226 6.597 -1.692 1.00 95.44 145 ASN A CA 1
ATOM 1210 C C . ASN A 1 145 ? 3.800 6.427 -3.151 1.00 95.44 145 ASN A C 1
ATOM 1212 O O . ASN A 1 145 ? 4.652 6.335 -4.021 1.00 95.44 145 ASN A O 1
ATOM 1216 N N . TYR A 1 146 ? 2.496 6.470 -3.424 1.00 95.50 146 TYR A N 1
ATOM 1217 C CA . TYR A 1 146 ? 1.962 6.377 -4.779 1.00 95.50 146 TYR A CA 1
ATOM 1218 C C . TYR A 1 146 ? 2.467 7.507 -5.684 1.00 95.50 146 TYR A C 1
ATOM 1220 O O . TYR A 1 146 ? 2.848 7.276 -6.830 1.00 95.50 146 TYR A O 1
ATOM 1228 N N . ALA A 1 147 ? 2.502 8.738 -5.166 1.00 94.75 147 ALA A N 1
ATOM 1229 C CA . ALA A 1 147 ? 3.038 9.880 -5.896 1.00 94.75 147 ALA A CA 1
ATOM 1230 C C . ALA A 1 147 ? 4.528 9.697 -6.220 1.00 94.75 147 ALA A C 1
ATOM 1232 O O . ALA A 1 147 ? 4.959 10.009 -7.329 1.00 94.75 147 ALA A O 1
ATOM 1233 N N . LEU A 1 148 ? 5.312 9.160 -5.283 1.00 91.81 148 LEU A N 1
ATOM 1234 C CA . LEU A 1 148 ? 6.725 8.869 -5.516 1.00 91.81 148 LEU A CA 1
ATOM 1235 C C . LEU A 1 148 ? 6.932 7.743 -6.526 1.00 91.81 148 LEU A C 1
ATOM 1237 O O . LEU A 1 148 ? 7.827 7.871 -7.358 1.00 91.81 148 LEU A O 1
ATOM 1241 N N . ASP A 1 149 ? 6.102 6.701 -6.499 1.00 90.44 149 ASP A N 1
ATOM 1242 C CA . ASP A 1 149 ? 6.134 5.637 -7.504 1.00 90.44 149 ASP A CA 1
ATOM 1243 C C . ASP A 1 149 ? 5.910 6.237 -8.905 1.00 90.44 149 ASP A C 1
ATOM 1245 O O . ASP A 1 149 ? 6.722 6.024 -9.809 1.00 90.44 149 ASP A O 1
ATOM 1249 N N . LEU A 1 150 ? 4.887 7.091 -9.060 1.00 91.12 150 LEU A N 1
ATOM 1250 C CA . LEU A 1 150 ? 4.586 7.785 -10.320 1.00 91.12 150 LEU A CA 1
ATOM 1251 C C . LEU A 1 150 ? 5.747 8.657 -10.812 1.00 91.12 150 LEU A C 1
ATOM 1253 O O . LEU A 1 150 ? 6.101 8.610 -11.990 1.00 91.12 150 LEU A O 1
ATOM 1257 N N . VAL A 1 151 ? 6.352 9.448 -9.921 1.00 88.88 151 VAL A N 1
ATOM 1258 C CA . VAL A 1 151 ? 7.495 10.316 -10.259 1.00 88.88 151 VAL A CA 1
ATOM 1259 C C . VAL A 1 151 ? 8.713 9.494 -10.688 1.00 88.88 151 VAL A C 1
ATOM 1261 O O . VAL A 1 151 ? 9.511 9.953 -11.502 1.00 88.88 151 VAL A O 1
ATOM 1264 N N . GLN A 1 152 ? 8.853 8.268 -10.185 1.00 86.19 152 GLN A N 1
ATOM 1265 C CA . GLN A 1 152 ? 9.972 7.388 -10.508 1.00 86.19 152 GLN A CA 1
ATOM 1266 C C . GLN A 1 152 ? 9.786 6.599 -11.802 1.00 86.19 152 GLN A C 1
ATOM 1268 O O . GLN A 1 152 ? 10.756 6.006 -12.267 1.00 86.19 152 GLN A O 1
ATOM 1273 N N . LEU A 1 153 ? 8.605 6.611 -12.429 1.00 88.31 153 LEU A N 1
ATOM 1274 C CA . LEU A 1 153 ? 8.354 5.857 -13.661 1.00 88.31 153 LEU A CA 1
ATOM 1275 C C . LEU A 1 153 ? 9.411 6.062 -14.757 1.00 88.31 153 LEU A C 1
ATOM 1277 O O . LEU A 1 153 ? 9.870 5.056 -15.298 1.00 88.31 153 LEU A O 1
ATOM 1281 N N . PRO A 1 154 ? 9.860 7.294 -15.079 1.00 85.12 154 PRO A N 1
ATOM 1282 C CA . PRO A 1 154 ? 10.897 7.476 -16.091 1.00 85.12 154 PRO A CA 1
ATOM 1283 C C . PRO A 1 154 ? 12.205 6.778 -15.725 1.00 85.12 154 PRO A C 1
ATOM 1285 O O . PRO A 1 154 ? 12.813 6.127 -16.570 1.00 85.12 154 PRO A O 1
ATOM 1288 N N . PHE A 1 155 ? 12.600 6.850 -14.454 1.00 82.00 155 PHE A N 1
ATOM 1289 C CA . PHE A 1 155 ? 13.794 6.180 -13.950 1.00 82.00 155 PHE A CA 1
ATOM 1290 C C . PHE A 1 155 ? 13.637 4.655 -13.997 1.00 82.00 155 PHE A C 1
ATOM 1292 O O . PHE A 1 155 ? 14.514 3.966 -14.511 1.00 82.00 155 PHE A O 1
ATOM 1299 N N . LEU A 1 156 ? 12.492 4.132 -13.543 1.00 84.75 156 LEU A N 1
ATOM 1300 C CA . LEU A 1 156 ? 12.183 2.700 -13.536 1.00 84.75 156 LEU A CA 1
ATOM 1301 C C . LEU A 1 156 ? 12.123 2.094 -14.940 1.00 84.75 156 LEU A C 1
ATOM 1303 O O . LEU A 1 156 ? 12.501 0.938 -15.100 1.00 84.75 156 LEU A O 1
ATOM 1307 N N . PHE A 1 157 ? 11.669 2.849 -15.941 1.00 83.81 157 PHE A N 1
ATOM 1308 C CA . PHE A 1 157 ? 11.614 2.413 -17.339 1.00 83.81 157 PHE A CA 1
ATOM 1309 C C . PHE A 1 157 ? 12.872 2.754 -18.150 1.00 83.81 157 PHE A C 1
ATOM 1311 O O . PHE A 1 157 ? 12.888 2.523 -19.359 1.00 83.81 157 PHE A O 1
ATOM 1318 N N . HIS A 1 158 ? 13.927 3.281 -17.517 1.00 80.44 158 HIS A N 1
ATOM 1319 C CA . HIS A 1 158 ? 15.141 3.749 -18.195 1.00 80.44 158 HIS A CA 1
ATOM 1320 C C . HIS A 1 158 ? 14.857 4.745 -19.334 1.00 80.44 158 HIS A C 1
ATOM 1322 O O . HIS A 1 158 ? 15.534 4.740 -20.366 1.00 80.44 158 HIS A O 1
ATOM 1328 N N . TRP A 1 159 ? 13.842 5.599 -19.173 1.00 79.19 159 TRP A N 1
ATOM 1329 C CA . TRP A 1 159 ? 13.610 6.687 -20.115 1.00 79.19 159 TRP A CA 1
ATOM 1330 C C . TRP A 1 159 ? 14.783 7.660 -20.058 1.00 79.19 159 TRP A C 1
ATOM 1332 O O . TRP A 1 159 ? 15.267 8.003 -18.981 1.00 79.19 159 TRP A O 1
ATOM 1342 N N . GLN A 1 160 ? 15.231 8.115 -21.227 1.00 67.50 160 GLN A N 1
ATOM 1343 C CA . GLN A 1 160 ? 16.300 9.101 -21.327 1.00 67.50 160 GLN A CA 1
ATOM 1344 C C . GLN A 1 160 ? 15.836 10.419 -20.695 1.00 67.50 160 GLN A C 1
ATOM 1346 O O . GLN A 1 160 ? 15.071 11.176 -21.292 1.00 67.50 160 GLN A O 1
ATOM 1351 N N . THR A 1 161 ? 16.285 10.690 -19.476 1.00 63.38 161 THR A N 1
ATOM 1352 C CA . THR A 1 161 ? 16.227 12.021 -18.875 1.00 63.38 161 THR A CA 1
ATOM 1353 C C . THR A 1 161 ? 17.453 12.797 -19.340 1.00 63.38 161 THR A C 1
ATOM 1355 O O . THR A 1 161 ? 18.528 12.212 -19.464 1.00 63.38 161 THR A O 1
ATOM 1358 N N . LYS A 1 162 ? 17.312 14.097 -19.633 1.00 60.00 162 LYS A N 1
ATOM 1359 C CA . LYS A 1 162 ? 18.487 14.938 -19.902 1.00 60.00 162 LYS A CA 1
ATOM 1360 C C . LYS A 1 162 ? 19.410 14.861 -18.684 1.00 60.00 162 LYS A C 1
ATOM 1362 O O . LYS A 1 162 ? 18.928 15.009 -17.565 1.00 60.00 162 LYS A O 1
ATOM 1367 N N . GLU A 1 163 ? 20.681 14.552 -18.920 1.00 54.12 163 GLU A N 1
ATOM 1368 C CA . GLU A 1 163 ? 21.725 14.678 -17.904 1.00 54.12 163 GLU A CA 1
ATOM 1369 C C . GLU A 1 163 ? 21.806 16.160 -17.505 1.00 54.12 163 GLU A C 1
ATOM 1371 O O . GLU A 1 163 ? 21.833 17.021 -18.391 1.00 54.12 163 GLU A O 1
ATOM 1376 N N . ASP A 1 164 ? 21.757 16.439 -16.200 1.00 44.44 164 ASP A N 1
ATOM 1377 C CA . ASP A 1 164 ? 22.100 17.755 -15.643 1.00 44.44 164 ASP A CA 1
ATOM 1378 C C . ASP A 1 164 ? 23.620 17.978 -15.700 1.00 44.44 164 ASP A C 1
ATOM 1380 O O . ASP A 1 164 ? 24.370 17.021 -15.381 1.00 44.44 164 ASP A O 1
#

pLDDT: mean 92.13, std 7.79, range [44.44, 98.19]

Sequence (164 aa):
MLQENLLFIILSTAFLFITGWYWRDAKPYSLPQPIPNWFKAWFVTVQILGKLLPIITLVLWGIWWNHTNVLAIFASYLVVLGLQIVAESLSLRRFESVVWVMVPYLYIPYRIWQLYQGLILIEGVPELMAVRAILWINIIVWIGNYALDLVQLPFLFHWQTKED

Foldseek 3Di:
DVVLLVVLCVVLVVVLVVQCVVCLVPDQADADPDDDPVVVVLVVVCCCLVPVLLVVQLCVVCPVVVPVLSVVLSVSLVVLVVVLVVSLCCCCVVRSHLSSLCSLVSRLVVSLVSLVVSLVSCPPPPVCPVVNVSSVSNSVSSVVVVVVSVVCVCVSVVPDDDDD

Secondary structure (DSSP, 8-state):
-HHHHHHHHHHHHHHHHHHHHHTTTSPPP---SSPPHHHHHHHHHHHIIIIIHHHHHIIIIIIIS--HHHHHHHHHHHHHHHHHHHHHHIIIIIS--GGGGHHHHHHHHHHHHHHHHHHHHTTT-GGGHHHHHHHHHHHHHHHHHHHHHHHHHHHHTT--PPP-

Radius of gyration: 17.52 Å; chains: 1; bounding box: 41×32×47 Å